Protein AF-A0A968XZF8-F1 (afdb_monomer_lite)

pLDDT: mean 87.98, std 11.6, range [47.78, 98.38]

Secondary structure (DSSP, 8-state):
---EEETTEEEEEE--S--HHHHHHHHHHHHHHHHHHHHHHHHHH-----TT--GGGS-IIIIIHHHHHHHHHHHHHHHHHHHHHHTTTT-EEEEEETTTTEEEEEESS--

Structure (mmCIF, N/CA/C/O backbone):
data_AF-A0A968XZF8-F1
#
_entry.id   AF-A0A968XZF8-F1
#
loop_
_atom_site.group_PDB
_atom_site.id
_atom_site.type_symbol
_atom_site.label_atom_id
_atom_site.label_alt_id
_atom_site.label_comp_id
_atom_site.label_asym_id
_atom_site.label_entity_id
_atom_site.label_seq_id
_atom_site.pdbx_PDB_ins_code
_atom_site.Cartn_x
_atom_site.Cartn_y
_atom_site.Cartn_z
_atom_site.occupancy
_atom_site.B_iso_or_equiv
_atom_site.auth_seq_id
_atom_site.auth_comp_id
_atom_site.auth_asym_id
_atom_site.auth_atom_id
_atom_site.pdbx_PDB_model_num
ATOM 1 N N . MET A 1 1 ? -23.980 0.559 12.474 1.00 47.78 1 MET A N 1
ATOM 2 C CA . MET A 1 1 ? -23.873 0.101 13.874 1.00 47.78 1 MET A CA 1
ATOM 3 C C . MET A 1 1 ? -24.925 -0.972 14.080 1.00 47.78 1 MET A C 1
ATOM 5 O O . MET A 1 1 ? -26.100 -0.645 14.123 1.00 47.78 1 MET A O 1
ATOM 9 N N . THR A 1 2 ? -24.533 -2.242 14.097 1.00 48.16 2 THR A N 1
ATOM 10 C CA . THR A 1 2 ? -25.429 -3.369 14.389 1.00 48.16 2 THR A CA 1
ATOM 11 C C . THR A 1 2 ? -25.289 -3.708 15.870 1.00 48.16 2 THR A C 1
ATOM 13 O O . THR A 1 2 ? -24.227 -4.148 16.298 1.00 48.16 2 THR A O 1
ATOM 16 N N . ALA A 1 3 ? -26.326 -3.436 16.661 1.00 53.56 3 ALA A N 1
ATOM 17 C CA . ALA A 1 3 ? -26.386 -3.824 18.067 1.00 53.56 3 ALA A CA 1
ATOM 18 C C . ALA A 1 3 ? -27.063 -5.196 18.173 1.00 53.56 3 ALA A C 1
ATOM 20 O O . ALA A 1 3 ? -28.163 -5.377 17.654 1.00 53.56 3 ALA A O 1
ATOM 21 N N . ILE A 1 4 ? -26.412 -6.156 18.829 1.00 58.09 4 ILE A N 1
ATOM 22 C CA . ILE A 1 4 ? -27.014 -7.447 19.177 1.00 58.09 4 ILE A CA 1
ATOM 23 C C . ILE A 1 4 ? -27.422 -7.345 20.646 1.00 58.09 4 ILE A C 1
ATOM 25 O O . ILE A 1 4 ? -26.563 -7.201 21.512 1.00 58.09 4 ILE A O 1
ATOM 29 N N . ALA A 1 5 ? -28.727 -7.365 20.918 1.00 49.59 5 ALA A N 1
ATOM 30 C CA . ALA A 1 5 ? -29.264 -7.318 22.272 1.00 49.59 5 ALA A CA 1
ATOM 31 C C . ALA A 1 5 ? -29.607 -8.740 22.732 1.00 49.59 5 ALA A C 1
ATOM 33 O O . ALA A 1 5 ? -30.680 -9.260 22.434 1.00 49.59 5 ALA A O 1
ATOM 34 N N . ALA A 1 6 ? -28.692 -9.366 23.466 1.00 55.41 6 ALA A N 1
ATOM 35 C CA . ALA A 1 6 ? -29.023 -10.469 24.358 1.00 55.41 6 ALA A CA 1
ATOM 36 C C . ALA A 1 6 ? -29.054 -9.872 25.771 1.00 55.41 6 ALA A C 1
ATOM 38 O O . ALA A 1 6 ? -28.068 -9.274 26.182 1.00 55.41 6 ALA A O 1
ATOM 39 N N . GLY A 1 7 ? -30.212 -9.934 26.442 1.00 59.50 7 GLY A N 1
ATOM 40 C CA . GLY A 1 7 ? -30.483 -9.480 27.819 1.00 59.50 7 GLY A CA 1
ATOM 41 C C . GLY A 1 7 ? -29.437 -8.577 28.495 1.00 59.50 7 GLY A C 1
ATOM 42 O O . GLY A 1 7 ? -28.403 -9.053 28.939 1.00 59.50 7 GLY A O 1
ATOM 43 N N . ARG A 1 8 ? -29.735 -7.275 28.634 1.00 76.06 8 ARG A N 1
ATOM 44 C CA . ARG A 1 8 ? -28.999 -6.281 29.460 1.00 76.06 8 ARG A CA 1
ATOM 45 C C . ARG A 1 8 ? -27.507 -6.043 29.145 1.00 76.06 8 ARG A C 1
ATOM 47 O O . ARG A 1 8 ? -26.910 -5.162 29.768 1.00 76.06 8 ARG A O 1
ATOM 54 N N . VAL A 1 9 ? -26.928 -6.728 28.158 1.00 81.88 9 VAL A N 1
ATOM 55 C CA . VAL A 1 9 ? -25.579 -6.464 27.638 1.00 81.88 9 VAL A CA 1
ATOM 56 C C . VAL A 1 9 ? -25.680 -5.842 26.245 1.00 81.88 9 VAL A C 1
ATOM 58 O O . VAL A 1 9 ? -26.258 -6.424 25.327 1.00 81.88 9 VAL A O 1
ATOM 61 N N . LEU A 1 10 ? -25.121 -4.642 26.080 1.00 86.62 10 LEU A N 1
ATOM 62 C CA . LEU A 1 10 ? -25.031 -3.949 24.796 1.00 86.62 10 LEU A CA 1
ATOM 63 C C . LEU A 1 10 ? -23.596 -4.032 24.279 1.00 86.62 10 LEU A C 1
ATOM 65 O O . LEU A 1 10 ? -22.688 -3.453 24.874 1.00 86.62 10 LEU A O 1
ATOM 69 N N . ARG A 1 11 ? -23.401 -4.695 23.137 1.00 86.50 11 ARG A N 1
ATOM 70 C CA . ARG A 1 11 ? -22.109 -4.750 22.446 1.00 86.50 11 ARG A CA 1
ATOM 71 C C . ARG A 1 11 ? -22.143 -3.934 21.157 1.00 86.50 11 ARG A C 1
ATOM 73 O O . ARG A 1 11 ? -22.991 -4.149 20.293 1.00 86.50 11 ARG A O 1
ATOM 80 N N . GLN A 1 12 ? -21.209 -2.999 21.035 1.00 87.50 12 GLN A N 1
ATOM 81 C CA . GLN A 1 12 ? -21.021 -2.142 19.869 1.00 87.50 12 GLN A CA 1
ATOM 82 C C . GLN A 1 12 ? -19.669 -2.441 19.226 1.00 87.50 12 GLN A C 1
ATOM 84 O O . GLN A 1 12 ? -18.626 -2.116 19.789 1.00 87.50 12 GLN A O 1
ATOM 89 N N . GLU A 1 13 ? -19.682 -3.036 18.038 1.00 88.12 13 GLU A N 1
ATOM 90 C CA . GLU A 1 13 ? -18.463 -3.280 17.265 1.00 88.12 13 GLU A CA 1
ATOM 91 C C . GLU A 1 13 ? -17.899 -1.965 16.700 1.00 88.12 13 GLU A C 1
ATOM 93 O O . GLU A 1 13 ? -18.623 -1.117 16.165 1.00 88.12 13 GLU A O 1
ATOM 98 N N . VAL A 1 14 ? -16.583 -1.808 16.800 1.00 88.25 14 VAL A N 1
ATOM 99 C CA . VAL A 1 14 ? -15.811 -0.680 16.280 1.00 88.25 14 VAL A CA 1
ATOM 100 C C . VAL A 1 14 ? -15.050 -1.154 15.050 1.00 88.25 14 VAL A C 1
ATOM 102 O O . VAL A 1 14 ? -14.181 -2.025 15.119 1.00 88.25 14 VAL A O 1
ATOM 105 N N . ILE A 1 15 ? -15.382 -0.564 13.901 1.00 86.69 15 ILE A N 1
ATOM 106 C CA . ILE A 1 15 ? -14.738 -0.891 12.628 1.00 86.69 15 ILE A CA 1
ATOM 107 C C . ILE A 1 15 ? -13.312 -0.333 12.631 1.00 86.69 15 ILE A C 1
ATOM 109 O O . ILE A 1 15 ? -13.107 0.888 12.626 1.00 86.69 15 ILE A O 1
ATOM 113 N N . GLY A 1 16 ? -12.347 -1.251 12.585 1.00 89.00 16 GLY A N 1
ATOM 114 C CA . GLY A 1 16 ? -10.922 -0.958 12.485 1.00 89.00 16 GLY A CA 1
ATOM 115 C C . GLY A 1 16 ? -10.485 -0.569 11.078 1.00 89.00 16 GLY A C 1
ATOM 116 O O . GLY A 1 16 ? -11.178 0.150 10.354 1.00 89.00 16 GLY A O 1
ATOM 117 N N . SER A 1 17 ? -9.319 -1.069 10.684 1.00 89.94 17 SER A N 1
ATOM 118 C CA . SER A 1 17 ? -8.696 -0.836 9.380 1.00 89.94 17 SER A CA 1
ATOM 119 C C . SER A 1 17 ? -9.395 -1.538 8.209 1.00 89.94 17 SER A C 1
ATOM 121 O O . SER A 1 17 ? -9.126 -1.186 7.062 1.00 89.94 17 SER A O 1
ATOM 123 N N . ARG A 1 18 ? -10.300 -2.498 8.445 1.00 91.38 18 ARG A N 1
ATOM 124 C CA . ARG A 1 18 ? -11.067 -3.197 7.391 1.00 91.38 18 ARG A CA 1
ATOM 125 C C . ARG A 1 18 ? -12.199 -2.333 6.823 1.00 91.38 18 ARG A C 1
ATOM 127 O O . ARG A 1 18 ? -13.377 -2.671 6.909 1.00 91.38 18 ARG A O 1
ATOM 134 N N . ARG A 1 19 ? -11.834 -1.186 6.257 1.00 92.69 19 ARG A N 1
ATOM 135 C CA . ARG A 1 19 ? -12.744 -0.246 5.592 1.00 92.69 19 ARG A CA 1
ATOM 136 C C . ARG A 1 19 ? -12.594 -0.355 4.086 1.00 92.69 19 ARG A C 1
ATOM 138 O O . ARG A 1 19 ? -11.488 -0.547 3.587 1.00 92.69 19 ARG A O 1
ATOM 145 N N . LEU A 1 20 ? -13.690 -0.131 3.363 1.00 92.12 20 LEU A N 1
ATOM 146 C CA . LEU A 1 20 ? -13.673 -0.070 1.898 1.00 92.12 20 LEU A CA 1
ATOM 147 C C . LEU A 1 20 ? -12.675 0.974 1.376 1.00 92.12 20 LEU A C 1
ATOM 149 O O . LEU A 1 20 ? -12.013 0.725 0.378 1.00 92.12 20 LEU A O 1
ATOM 153 N N . SER A 1 21 ? -12.500 2.095 2.087 1.00 93.88 21 SER A N 1
ATOM 154 C CA . SER A 1 21 ? -11.482 3.102 1.762 1.00 93.88 21 SER A CA 1
ATOM 155 C C . SER A 1 21 ? -10.064 2.528 1.788 1.00 93.88 21 SER A C 1
ATOM 157 O O . SER A 1 21 ? -9.273 2.798 0.892 1.00 93.88 21 SER A O 1
ATOM 159 N N . ASN A 1 22 ? -9.745 1.712 2.795 1.00 94.19 22 ASN A N 1
ATOM 160 C CA . ASN A 1 22 ? -8.420 1.117 2.944 1.00 94.19 22 ASN A CA 1
ATOM 161 C C . ASN A 1 22 ? -8.194 0.031 1.895 1.00 94.19 22 ASN A C 1
ATOM 163 O O . ASN A 1 22 ? -7.104 -0.046 1.338 1.00 94.19 22 ASN A O 1
ATOM 167 N N . LEU A 1 23 ? -9.233 -0.744 1.570 1.00 95.25 23 LEU A N 1
ATOM 168 C CA . LEU A 1 23 ? -9.180 -1.719 0.485 1.00 95.25 23 LEU A CA 1
ATOM 169 C C . LEU A 1 23 ? -8.939 -1.035 -0.865 1.00 95.25 23 LEU A C 1
ATOM 171 O O . LEU A 1 23 ? -8.064 -1.457 -1.617 1.00 95.25 23 LEU A O 1
ATOM 175 N N . PHE A 1 24 ? -9.677 0.039 -1.149 1.00 97.50 24 PHE A N 1
ATOM 176 C CA . PHE A 1 24 ? -9.514 0.821 -2.370 1.00 97.50 24 PHE A CA 1
ATOM 177 C C . PHE A 1 24 ? -8.075 1.328 -2.514 1.00 97.50 24 PHE A C 1
ATOM 179 O O . PHE A 1 24 ? -7.426 1.058 -3.524 1.00 97.50 24 PHE A O 1
ATOM 186 N N . TRP A 1 25 ? -7.544 1.989 -1.482 1.00 97.38 25 TRP A N 1
ATOM 187 C CA . TRP A 1 25 ? -6.175 2.501 -1.518 1.00 97.38 25 TRP A CA 1
ATOM 188 C C . TRP A 1 25 ? -5.129 1.390 -1.594 1.00 97.38 25 TRP A C 1
ATOM 190 O O . TRP A 1 25 ? -4.181 1.520 -2.364 1.00 97.38 25 TRP A O 1
ATOM 200 N N . ALA A 1 26 ? -5.305 0.280 -0.873 1.00 97.38 26 ALA A N 1
ATOM 201 C CA . ALA A 1 26 ? -4.392 -0.857 -0.957 1.00 97.38 26 ALA A CA 1
ATOM 202 C C . ALA A 1 26 ? -4.311 -1.405 -2.389 1.00 97.38 26 ALA A C 1
ATOM 204 O O . ALA A 1 26 ? -3.212 -1.615 -2.899 1.00 97.38 26 ALA A O 1
ATOM 205 N N . VAL A 1 27 ? -5.450 -1.566 -3.072 1.00 97.94 27 VAL A N 1
ATOM 206 C CA . VAL A 1 27 ? -5.495 -2.030 -4.468 1.00 97.94 27 VAL A CA 1
ATOM 207 C C . VAL A 1 27 ? -4.849 -1.017 -5.414 1.00 97.94 27 VAL A C 1
ATOM 209 O O . VAL A 1 27 ? -3.968 -1.391 -6.186 1.00 97.94 27 VAL A O 1
ATOM 212 N N . VAL A 1 28 ? -5.229 0.263 -5.331 1.00 98.12 28 VAL A N 1
ATOM 213 C CA . VAL A 1 28 ? -4.691 1.323 -6.205 1.00 98.12 28 VAL A CA 1
ATOM 214 C C . VAL A 1 28 ? -3.172 1.439 -6.068 1.00 98.12 28 VAL A C 1
ATOM 216 O O . VAL A 1 28 ? -2.462 1.453 -7.074 1.00 98.12 28 VAL A O 1
ATOM 219 N N . VAL A 1 29 ? -2.660 1.466 -4.835 1.00 98.12 29 VAL A N 1
ATOM 220 C CA . VAL A 1 29 ? -1.218 1.571 -4.570 1.00 98.12 29 VAL A CA 1
ATOM 221 C C . VAL A 1 29 ? -0.483 0.298 -4.999 1.00 98.12 29 VAL A C 1
ATOM 223 O O . VAL A 1 29 ? 0.613 0.398 -5.543 1.00 98.12 29 VAL A O 1
ATOM 226 N N . THR A 1 30 ? -1.087 -0.886 -4.838 1.00 98.25 30 THR A N 1
ATOM 227 C CA . THR A 1 30 ? -0.502 -2.152 -5.321 1.00 98.25 30 THR A CA 1
ATOM 228 C C . THR A 1 30 ? -0.339 -2.135 -6.841 1.00 98.25 30 THR A C 1
ATOM 230 O O . THR A 1 30 ? 0.751 -2.401 -7.346 1.00 98.25 30 THR A O 1
ATOM 233 N N . LEU A 1 31 ? -1.399 -1.786 -7.577 1.00 97.38 31 LEU A N 1
ATOM 234 C CA . LEU A 1 31 ? -1.371 -1.741 -9.042 1.00 97.38 31 LEU A CA 1
ATOM 235 C C . LEU A 1 31 ? -0.383 -0.687 -9.555 1.00 97.38 31 LEU A C 1
ATOM 237 O O . LEU A 1 31 ? 0.424 -0.981 -10.438 1.00 97.38 31 LEU A O 1
ATOM 241 N N . GLY A 1 32 ? -0.403 0.514 -8.970 1.00 96.38 32 GLY A N 1
ATOM 242 C CA . GLY A 1 32 ? 0.537 1.580 -9.314 1.00 96.38 32 GLY A CA 1
ATOM 243 C C . GLY A 1 32 ? 1.989 1.203 -9.013 1.00 96.38 32 GLY A C 1
ATOM 244 O O . GLY A 1 32 ? 2.862 1.394 -9.857 1.00 96.38 32 GLY A O 1
ATOM 245 N N . GLY A 1 33 ? 2.247 0.603 -7.847 1.00 97.56 33 GLY A N 1
ATOM 246 C CA . GLY A 1 33 ? 3.583 0.167 -7.441 1.00 97.56 33 GLY A CA 1
ATOM 247 C C . GLY A 1 33 ? 4.155 -0.927 -8.336 1.00 97.56 33 GLY A C 1
ATOM 248 O O . GLY A 1 33 ? 5.302 -0.818 -8.771 1.00 97.56 33 GLY A O 1
ATOM 249 N N . ILE A 1 34 ? 3.346 -1.931 -8.690 1.00 97.31 34 ILE A N 1
ATOM 250 C CA . ILE A 1 34 ? 3.731 -2.958 -9.669 1.00 97.31 34 ILE A CA 1
ATOM 251 C C . ILE A 1 34 ? 4.009 -2.311 -11.029 1.00 97.31 34 ILE A C 1
ATOM 253 O O . ILE A 1 34 ? 5.045 -2.588 -11.629 1.00 97.31 34 ILE A O 1
ATOM 257 N N . GLY A 1 35 ? 3.136 -1.416 -11.500 1.00 95.75 35 GLY A N 1
ATOM 258 C CA . GLY A 1 35 ? 3.316 -0.723 -12.776 1.00 95.75 35 GLY A CA 1
ATOM 259 C C . GLY A 1 35 ? 4.628 0.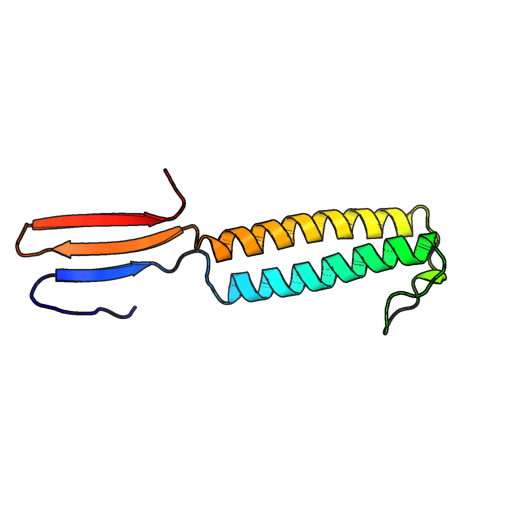064 -12.846 1.00 95.75 35 GLY A C 1
ATOM 260 O O . GLY A 1 35 ? 5.387 -0.078 -13.807 1.00 95.75 35 GLY A O 1
ATOM 261 N N . PHE A 1 36 ? 4.939 0.843 -11.809 1.00 95.81 36 PHE A N 1
ATOM 262 C CA . PHE A 1 36 ? 6.184 1.608 -11.725 1.00 95.81 36 PHE A CA 1
ATOM 263 C C . PHE A 1 36 ? 7.424 0.722 -11.595 1.00 95.81 36 PHE A C 1
ATOM 265 O O . PHE A 1 36 ? 8.417 0.967 -12.286 1.00 95.81 36 PHE A O 1
ATOM 272 N N . LEU A 1 37 ? 7.358 -0.348 -10.797 1.00 96.00 37 LEU A N 1
ATOM 273 C CA . LEU A 1 37 ? 8.463 -1.297 -10.678 1.00 96.00 37 LEU A CA 1
ATOM 274 C C . LEU A 1 37 ? 8.742 -1.992 -12.020 1.00 96.00 37 LEU A C 1
ATOM 276 O O . LEU A 1 37 ? 9.886 -2.016 -12.476 1.00 96.00 37 LEU A O 1
ATOM 280 N N . LEU A 1 38 ? 7.699 -2.495 -12.689 1.00 95.00 38 LEU A N 1
ATOM 281 C CA . LEU A 1 38 ? 7.815 -3.126 -14.006 1.00 95.00 38 LEU A CA 1
ATOM 282 C C . LEU A 1 38 ? 8.314 -2.144 -15.066 1.00 95.00 38 LEU A C 1
ATOM 284 O O . LEU A 1 38 ? 9.124 -2.534 -15.906 1.00 95.00 38 LEU A O 1
ATOM 288 N N . SER A 1 39 ? 7.896 -0.876 -15.022 1.00 94.06 39 SER A N 1
ATOM 289 C CA . SER A 1 39 ? 8.412 0.168 -15.916 1.00 94.06 39 SER A CA 1
ATOM 290 C C . SER A 1 39 ? 9.912 0.403 -15.710 1.00 94.06 39 SER A C 1
ATOM 292 O O . SER A 1 39 ? 10.650 0.518 -16.690 1.00 94.06 39 SER A O 1
ATOM 294 N N . GLY A 1 40 ? 10.378 0.455 -14.457 1.00 93.62 40 GLY A N 1
ATOM 295 C CA . GLY A 1 40 ? 11.800 0.595 -14.133 1.00 93.62 40 GLY A CA 1
ATOM 296 C C . GLY A 1 40 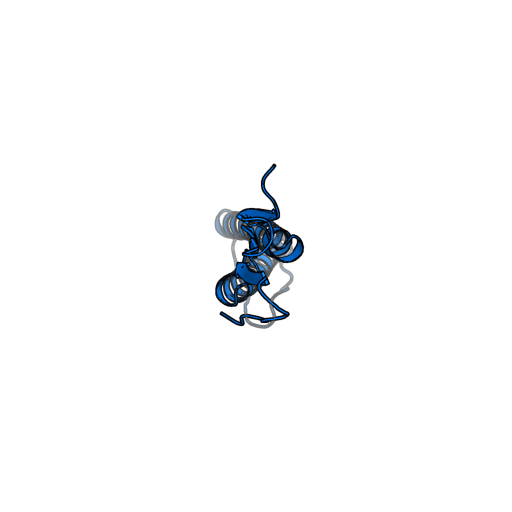? 12.627 -0.597 -14.624 1.00 93.62 40 GLY A C 1
ATOM 297 O O . GLY A 1 40 ? 13.637 -0.408 -15.304 1.00 93.62 40 GLY A O 1
ATOM 298 N N . ILE A 1 41 ? 12.157 -1.822 -14.359 1.00 93.31 41 ILE A N 1
ATOM 299 C CA . ILE A 1 41 ? 12.806 -3.063 -14.819 1.00 93.31 41 ILE A CA 1
ATOM 300 C C . ILE A 1 41 ? 12.847 -3.113 -16.349 1.00 93.31 41 ILE A C 1
ATOM 302 O O . ILE A 1 41 ? 13.903 -3.354 -16.928 1.00 93.31 41 ILE A O 1
ATOM 306 N N . SER A 1 42 ? 11.725 -2.830 -17.011 1.00 93.44 42 SER A N 1
ATOM 307 C CA . SER A 1 42 ? 11.624 -2.853 -18.475 1.00 93.44 42 SER A CA 1
ATOM 308 C C . SER A 1 42 ? 12.540 -1.825 -19.145 1.00 93.44 42 SER A C 1
ATOM 310 O O . SER A 1 42 ? 13.090 -2.079 -20.216 1.00 93.44 42 SER A O 1
ATOM 312 N N . SER A 1 43 ? 12.734 -0.660 -18.518 1.00 92.19 43 SER A N 1
ATOM 313 C CA . SER A 1 43 ? 13.647 0.371 -19.020 1.00 92.19 43 SER A CA 1
ATOM 314 C C . SER A 1 43 ? 15.115 -0.083 -18.989 1.00 92.19 43 SER A C 1
ATOM 316 O O . SER A 1 43 ? 15.877 0.295 -19.886 1.00 92.19 43 SER A O 1
ATOM 318 N N . TYR A 1 44 ? 15.489 -0.923 -18.014 1.00 90.81 44 TYR A N 1
ATOM 319 C CA . TYR A 1 44 ? 16.820 -1.529 -17.895 1.00 90.81 44 TYR A CA 1
ATOM 320 C C . TYR A 1 44 ? 17.013 -2.722 -18.841 1.00 90.81 44 TYR A C 1
ATOM 322 O O . TYR A 1 44 ? 17.988 -2.763 -19.586 1.00 90.81 44 TYR A O 1
ATOM 330 N N . THR A 1 45 ? 16.077 -3.676 -18.847 1.00 90.81 45 THR A N 1
ATOM 331 C CA . THR A 1 45 ? 16.194 -4.928 -19.620 1.00 90.81 45 THR A CA 1
ATOM 332 C C . THR A 1 45 ? 15.828 -4.775 -21.092 1.00 90.81 45 THR A C 1
ATOM 334 O O . THR A 1 45 ? 16.098 -5.675 -21.883 1.00 90.81 45 THR A O 1
ATOM 337 N N . LYS A 1 46 ? 15.185 -3.659 -21.463 1.00 89.44 46 LYS A N 1
ATOM 338 C CA . LYS A 1 46 ? 14.621 -3.408 -22.800 1.00 89.44 46 LYS A CA 1
ATOM 339 C C . LYS A 1 46 ? 13.580 -4.441 -23.243 1.00 89.44 46 LYS A C 1
ATOM 341 O O . LYS A 1 46 ? 13.246 -4.513 -24.422 1.00 89.44 46 LYS A O 1
ATOM 346 N N . VAL A 1 47 ? 12.999 -5.172 -22.292 1.00 88.44 47 VAL A N 1
ATOM 347 C CA . VAL A 1 47 ? 11.857 -6.070 -22.499 1.00 88.44 47 VAL A CA 1
ATOM 348 C C . VAL A 1 47 ? 10.588 -5.355 -22.062 1.00 88.44 47 VAL A C 1
ATOM 350 O O . VAL A 1 47 ? 10.554 -4.776 -20.981 1.00 88.44 47 VAL A O 1
ATOM 353 N N . ASN A 1 48 ? 9.536 -5.384 -22.882 1.00 90.19 48 ASN A N 1
ATOM 354 C CA . ASN A 1 48 ? 8.269 -4.772 -22.503 1.00 90.19 48 ASN A CA 1
ATOM 355 C C . ASN A 1 48 ? 7.472 -5.704 -21.578 1.00 90.19 48 ASN A C 1
ATOM 357 O O . ASN A 1 48 ? 6.901 -6.690 -22.036 1.00 90.19 48 ASN A O 1
ATOM 361 N N . LEU A 1 49 ? 7.436 -5.383 -20.283 1.00 87.31 49 LEU A N 1
ATOM 362 C CA . LEU A 1 49 ? 6.669 -6.133 -19.281 1.00 87.31 49 LEU A CA 1
ATOM 363 C C . LEU A 1 49 ? 5.252 -5.579 -19.064 1.00 87.31 49 LEU A C 1
ATOM 365 O O . LEU A 1 49 ? 4.482 -6.161 -18.301 1.00 87.31 49 LEU A O 1
ATOM 369 N N . LEU A 1 50 ? 4.906 -4.449 -19.688 1.00 89.00 50 LEU A N 1
ATOM 370 C CA . LEU A 1 50 ? 3.616 -3.789 -19.504 1.00 89.00 50 LEU A CA 1
ATOM 371 C C . LEU A 1 50 ? 2.714 -4.021 -20.727 1.00 89.00 50 LEU A C 1
ATOM 373 O O . LEU A 1 50 ? 3.101 -3.686 -21.843 1.00 89.00 50 LEU A O 1
ATOM 377 N N . PRO A 1 51 ? 1.479 -4.524 -20.545 1.00 79.56 51 PRO A N 1
ATOM 378 C CA . PRO A 1 51 ? 0.580 -4.816 -21.664 1.00 79.56 51 PRO A CA 1
ATOM 379 C C . PRO A 1 51 ? 0.063 -3.561 -22.385 1.00 79.56 51 PRO A C 1
ATOM 381 O O . PRO A 1 51 ? -0.269 -3.626 -23.563 1.00 79.56 51 PRO A O 1
ATOM 384 N N . PHE A 1 52 ? -0.001 -2.419 -21.692 1.00 80.31 52 PHE A N 1
ATOM 385 C CA . PHE A 1 52 ? -0.611 -1.180 -22.200 1.00 80.31 52 PHE A CA 1
ATOM 386 C C . PHE A 1 52 ? 0.367 0.004 -22.290 1.00 80.31 52 PHE A C 1
ATOM 388 O O . PHE A 1 52 ? -0.058 1.138 -22.495 1.00 80.31 52 PHE A O 1
ATOM 395 N N . ALA A 1 53 ? 1.670 -0.226 -22.111 1.00 82.44 53 ALA A N 1
ATOM 396 C CA . ALA A 1 53 ? 2.693 0.821 -22.151 1.00 82.44 53 ALA A CA 1
ATOM 397 C C . ALA A 1 53 ? 3.951 0.328 -22.874 1.00 82.44 53 ALA A C 1
ATOM 399 O O . ALA A 1 53 ? 4.127 -0.872 -23.056 1.00 82.44 53 ALA A O 1
ATOM 400 N N . ASN A 1 54 ? 4.839 1.248 -23.272 1.00 81.75 54 ASN A N 1
ATOM 401 C CA . ASN A 1 54 ? 6.119 0.905 -23.899 1.00 81.75 54 ASN A CA 1
ATOM 402 C C . ASN A 1 54 ? 7.327 1.485 -23.127 1.00 81.75 54 ASN A C 1
ATOM 404 O O . ASN A 1 54 ? 7.970 2.435 -23.580 1.00 81.75 54 ASN A O 1
ATOM 408 N N . PRO A 1 55 ? 7.643 0.939 -21.938 1.00 77.19 55 PRO A N 1
ATOM 409 C CA . PRO A 1 55 ? 8.744 1.397 -21.087 1.00 77.19 55 PRO A CA 1
ATOM 410 C C . PRO A 1 55 ? 10.146 1.080 -21.636 1.00 77.19 55 PRO A C 1
ATOM 412 O O . PRO A 1 55 ? 11.136 1.535 -21.066 1.00 77.19 55 PRO A O 1
ATOM 415 N N . THR A 1 56 ? 10.278 0.325 -22.731 1.00 75.38 56 THR A N 1
ATOM 416 C CA . THR A 1 56 ? 11.596 -0.003 -23.311 1.00 75.38 56 THR A CA 1
ATOM 417 C C . THR A 1 56 ? 12.252 1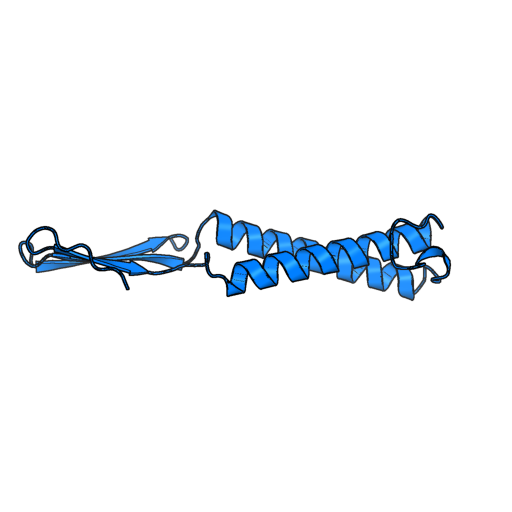.220 -23.962 1.00 75.38 56 THR A C 1
ATOM 419 O O . THR A 1 56 ? 13.480 1.354 -23.935 1.00 75.38 56 THR A O 1
ATOM 422 N N . VAL A 1 57 ? 11.431 2.156 -24.455 1.00 79.56 57 VAL A N 1
ATOM 423 C CA . VAL A 1 57 ? 11.845 3.450 -25.028 1.00 79.56 57 VAL A CA 1
ATOM 424 C C . VAL A 1 57 ? 12.382 4.404 -23.951 1.00 79.56 57 VAL A C 1
ATOM 426 O O . VAL A 1 57 ? 13.141 5.322 -24.251 1.00 79.56 57 VAL A O 1
ATOM 429 N N . LEU A 1 58 ? 12.041 4.173 -22.680 1.00 82.25 58 LEU A N 1
ATOM 430 C CA . LEU A 1 58 ? 12.471 5.010 -21.564 1.00 82.25 58 LEU A CA 1
ATOM 431 C C . LEU A 1 58 ? 13.988 4.899 -21.342 1.00 82.25 58 LEU A C 1
ATOM 433 O O . LEU A 1 58 ? 14.542 3.793 -21.263 1.00 82.25 58 LEU A O 1
ATOM 437 N N 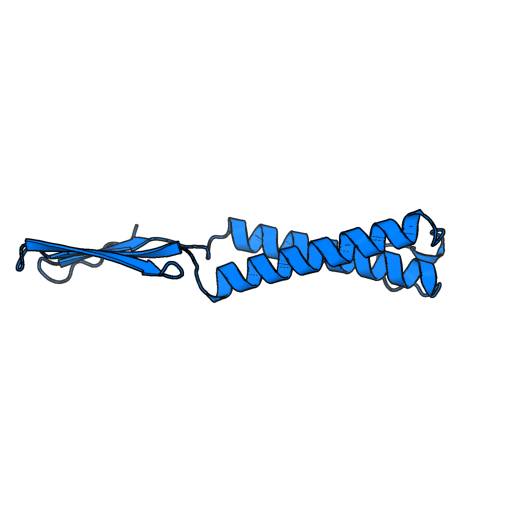. VAL A 1 59 ? 14.657 6.043 -21.174 1.00 85.19 59 VAL A N 1
ATOM 438 C CA . VAL A 1 59 ? 16.065 6.084 -20.761 1.00 85.19 59 VAL A CA 1
ATOM 439 C C . VAL A 1 59 ? 16.151 5.674 -19.290 1.00 85.19 59 VAL A C 1
ATOM 441 O O . VAL A 1 59 ? 15.499 6.269 -18.430 1.00 85.19 59 VAL A O 1
ATOM 444 N N . PHE A 1 60 ? 16.952 4.645 -18.996 1.00 84.19 60 PHE A N 1
ATOM 445 C CA . PHE A 1 60 ? 17.033 4.075 -17.648 1.00 84.19 60 PHE A CA 1
ATOM 446 C C . PHE A 1 60 ? 17.478 5.107 -16.608 1.00 84.19 60 PHE A C 1
ATOM 448 O O . PHE A 1 60 ? 16.888 5.197 -15.533 1.00 84.19 60 PHE A O 1
ATOM 455 N N . VAL A 1 61 ? 18.452 5.949 -16.955 1.00 89.38 61 VAL A N 1
ATOM 456 C CA . VAL A 1 61 ? 18.901 7.057 -16.107 1.00 89.38 61 VAL A CA 1
ATOM 457 C C . VAL A 1 61 ? 18.515 8.390 -16.753 1.00 89.38 61 VAL A C 1
ATOM 459 O O . VAL A 1 61 ? 18.868 8.608 -17.910 1.00 89.38 61 VAL A O 1
ATOM 462 N N . PRO A 1 62 ? 17.826 9.301 -16.041 1.00 88.19 62 PRO A N 1
ATOM 463 C CA . PRO A 1 62 ? 17.364 9.182 -14.651 1.00 88.19 62 PRO A CA 1
ATOM 464 C C . PRO A 1 62 ? 15.990 8.498 -14.504 1.00 88.19 62 PRO A C 1
ATOM 466 O O . PRO A 1 62 ? 15.629 8.061 -13.414 1.00 88.19 62 PRO A O 1
ATOM 469 N N . GLN A 1 63 ? 15.202 8.424 -15.579 1.00 89.94 63 GLN A N 1
ATOM 470 C CA . GLN A 1 63 ? 13.756 8.203 -15.494 1.00 89.94 63 GLN A CA 1
ATOM 471 C C . GLN A 1 63 ? 13.369 6.783 -15.053 1.00 89.94 63 GLN A C 1
ATOM 473 O O . GLN A 1 63 ? 12.478 6.624 -14.219 1.00 89.94 63 GLN A O 1
ATOM 478 N N . GLY A 1 64 ? 14.043 5.753 -15.570 1.00 92.25 64 GLY A N 1
ATOM 479 C CA . GLY A 1 64 ? 13.815 4.359 -15.170 1.00 92.25 64 GLY A CA 1
ATOM 480 C C . GLY A 1 64 ? 14.128 4.097 -13.693 1.00 92.25 64 GLY A C 1
ATOM 481 O O . GLY A 1 64 ? 13.345 3.429 -13.018 1.00 92.25 64 GLY A O 1
ATOM 482 N N . ILE A 1 65 ? 15.209 4.681 -13.164 1.00 94.12 65 ILE A N 1
ATOM 483 C CA . ILE A 1 65 ? 15.563 4.594 -11.735 1.00 94.12 65 ILE A CA 1
ATOM 484 C C . ILE A 1 65 ? 14.488 5.251 -10.867 1.00 94.12 65 ILE A C 1
ATOM 486 O O . ILE A 1 65 ? 14.066 4.665 -9.873 1.00 94.12 65 ILE A O 1
ATOM 490 N N . VAL A 1 66 ? 14.015 6.439 -11.251 1.00 95.94 66 VAL A N 1
ATOM 491 C CA . VAL A 1 66 ? 12.954 7.146 -10.516 1.00 95.94 66 VAL A CA 1
ATOM 492 C C . VAL A 1 66 ? 11.665 6.318 -10.480 1.00 95.94 66 VAL A C 1
ATOM 494 O O . VAL A 1 66 ? 11.059 6.178 -9.418 1.00 95.94 66 VAL A O 1
ATOM 497 N N . MET A 1 67 ? 11.279 5.706 -11.604 1.00 95.00 67 MET A N 1
ATOM 498 C CA . MET A 1 67 ? 10.128 4.795 -11.656 1.00 95.00 67 MET A CA 1
ATOM 499 C C . MET A 1 67 ? 10.335 3.570 -10.760 1.00 95.00 67 MET A C 1
ATOM 501 O O . MET A 1 67 ? 9.452 3.226 -9.979 1.00 95.00 67 MET A O 1
ATOM 505 N N . GLY A 1 68 ? 11.518 2.952 -10.797 1.00 95.19 68 GLY A N 1
ATOM 506 C CA . GLY A 1 68 ? 11.851 1.834 -9.912 1.00 95.19 68 GLY A CA 1
ATOM 507 C C . GLY A 1 68 ? 11.765 2.210 -8.429 1.00 95.19 68 GLY A C 1
ATOM 508 O O . GLY A 1 68 ? 11.146 1.488 -7.650 1.00 95.19 68 GLY A O 1
ATOM 509 N N . PHE A 1 69 ? 12.313 3.366 -8.044 1.00 96.94 69 PHE A N 1
ATOM 510 C CA . PHE A 1 69 ? 12.263 3.872 -6.671 1.00 96.94 69 PHE A CA 1
ATOM 511 C C . PHE A 1 69 ? 10.823 4.094 -6.192 1.00 96.94 69 PHE A C 1
ATOM 513 O O . PHE A 1 69 ? 10.439 3.579 -5.138 1.00 96.94 69 PHE A O 1
ATOM 520 N N . TYR A 1 70 ? 10.002 4.794 -6.983 1.00 96.50 70 TYR A N 1
ATOM 521 C CA . TYR A 1 70 ? 8.589 4.983 -6.650 1.00 96.50 70 TYR A CA 1
ATOM 522 C C . TYR A 1 70 ? 7.815 3.662 -6.615 1.00 96.50 70 TYR A C 1
ATOM 524 O O . TYR A 1 70 ? 6.945 3.497 -5.761 1.00 96.50 70 TYR A O 1
ATOM 532 N N . GLY A 1 71 ? 8.156 2.702 -7.478 1.00 97.69 71 GLY A N 1
ATOM 533 C CA . GLY A 1 71 ? 7.592 1.353 -7.455 1.00 97.69 71 GLY A CA 1
ATOM 534 C C . GLY A 1 71 ? 7.875 0.618 -6.146 1.00 97.69 71 GLY A C 1
ATOM 535 O O . GLY A 1 71 ? 6.949 0.109 -5.516 1.00 97.69 71 GLY A O 1
ATOM 536 N N . VAL A 1 72 ? 9.130 0.622 -5.683 1.00 98.19 72 VAL A N 1
ATOM 537 C CA . VAL A 1 72 ? 9.513 0.009 -4.398 1.00 98.19 72 VAL A CA 1
ATOM 538 C C . VAL A 1 72 ? 8.797 0.686 -3.229 1.00 98.19 72 VAL A C 1
ATOM 540 O O . VAL A 1 72 ? 8.201 -0.002 -2.399 1.00 98.19 72 VAL A O 1
ATOM 543 N N . ALA A 1 73 ? 8.797 2.020 -3.175 1.00 98.31 73 ALA A N 1
ATOM 544 C CA . ALA A 1 73 ? 8.115 2.765 -2.117 1.00 98.31 73 ALA A CA 1
ATOM 545 C C . ALA A 1 73 ? 6.604 2.462 -2.079 1.00 98.31 73 ALA A C 1
ATOM 547 O O . ALA A 1 73 ? 6.038 2.233 -1.008 1.00 98.31 73 ALA A O 1
ATOM 548 N N . ALA A 1 74 ? 5.959 2.391 -3.246 1.00 98.25 74 ALA A N 1
ATOM 549 C CA . ALA A 1 74 ? 4.551 2.034 -3.360 1.00 98.25 74 ALA A CA 1
ATOM 550 C C . ALA A 1 74 ? 4.277 0.583 -2.933 1.00 98.25 74 ALA A C 1
ATOM 552 O O . ALA A 1 74 ? 3.303 0.342 -2.228 1.00 98.25 74 ALA A O 1
ATOM 553 N N . ILE A 1 75 ? 5.134 -0.383 -3.279 1.00 98.38 75 ILE A N 1
ATOM 554 C CA . ILE A 1 75 ? 4.978 -1.784 -2.843 1.00 98.38 75 ILE A CA 1
ATOM 555 C C . ILE A 1 75 ? 5.120 -1.914 -1.323 1.00 98.38 75 ILE A C 1
ATOM 557 O O . ILE A 1 75 ? 4.348 -2.642 -0.694 1.00 98.38 75 ILE A O 1
ATOM 561 N N . LEU A 1 76 ? 6.059 -1.185 -0.714 1.00 98.38 76 LEU A N 1
ATOM 562 C CA . LEU A 1 76 ? 6.203 -1.140 0.744 1.00 98.38 76 LEU A CA 1
ATOM 563 C C . LEU A 1 76 ? 4.947 -0.561 1.405 1.00 98.38 76 LEU A C 1
ATOM 565 O O . LEU A 1 76 ? 4.412 -1.158 2.341 1.00 98.38 76 LEU A O 1
ATOM 569 N N . LEU A 1 77 ? 4.428 0.551 0.876 1.00 97.94 77 LEU A N 1
ATOM 570 C CA . LEU A 1 77 ? 3.187 1.156 1.360 1.00 97.94 77 LEU A CA 1
ATOM 571 C C . LEU A 1 77 ? 1.981 0.221 1.180 1.00 97.94 77 LEU A C 1
ATOM 573 O O . LEU A 1 77 ? 1.184 0.061 2.101 1.00 97.94 77 LEU A O 1
ATOM 577 N N . ALA A 1 78 ? 1.854 -0.430 0.024 1.00 98.06 78 ALA A N 1
ATOM 578 C CA . ALA A 1 78 ? 0.799 -1.403 -0.236 1.00 98.06 78 ALA A CA 1
ATOM 579 C C . ALA A 1 78 ? 0.865 -2.566 0.759 1.00 98.06 78 ALA A C 1
ATOM 581 O O . ALA A 1 78 ? -0.146 -2.907 1.370 1.00 98.06 78 ALA A O 1
ATOM 582 N N . THR A 1 79 ? 2.056 -3.131 0.975 1.00 97.69 79 THR A N 1
ATOM 583 C CA . THR A 1 79 ? 2.279 -4.209 1.950 1.00 97.69 79 THR A CA 1
ATOM 584 C C . THR A 1 79 ? 1.847 -3.774 3.346 1.00 97.69 79 THR A C 1
ATOM 586 O O . THR A 1 79 ? 1.114 -4.496 4.019 1.00 97.69 79 THR A O 1
ATOM 589 N N . PHE A 1 80 ? 2.219 -2.562 3.760 1.00 96.50 80 PHE A N 1
ATOM 590 C CA . PHE A 1 80 ? 1.785 -1.995 5.032 1.00 96.50 80 PHE A CA 1
ATOM 591 C C . PHE A 1 80 ? 0.253 -1.879 5.140 1.00 96.50 80 PHE A C 1
ATOM 593 O O . PHE A 1 80 ? -0.321 -2.281 6.153 1.00 96.50 80 PHE A O 1
ATOM 600 N N . LEU A 1 81 ? -0.431 -1.398 4.097 1.00 96.12 81 LEU A N 1
ATOM 601 C CA . LEU A 1 81 ? -1.897 -1.299 4.078 1.00 96.12 81 LEU A CA 1
ATOM 602 C C . LEU A 1 81 ? -2.575 -2.676 4.149 1.00 96.12 81 LEU A C 1
ATOM 604 O O . LEU A 1 81 ? -3.546 -2.848 4.892 1.00 96.12 81 LEU A O 1
ATOM 608 N N . TRP A 1 82 ? -2.054 -3.668 3.424 1.00 97.19 82 TRP A N 1
ATOM 609 C CA . TRP A 1 82 ? -2.548 -5.044 3.489 1.00 97.19 82 TRP A CA 1
ATOM 610 C C . TRP A 1 82 ? -2.370 -5.645 4.883 1.00 97.19 82 TRP A C 1
ATOM 612 O O . TRP A 1 82 ? -3.311 -6.244 5.402 1.00 97.19 82 TRP A O 1
ATOM 622 N N . LEU A 1 83 ? -1.219 -5.428 5.523 1.00 95.31 83 LEU A N 1
ATOM 623 C CA . LEU A 1 83 ? -0.955 -5.881 6.891 1.00 95.31 83 LEU A CA 1
ATOM 624 C C . LEU A 1 83 ? -1.880 -5.210 7.913 1.00 95.31 83 LEU A C 1
ATOM 626 O O . LEU A 1 83 ? -2.475 -5.897 8.748 1.00 95.31 83 LEU A O 1
ATOM 630 N N . LEU A 1 84 ? -2.079 -3.891 7.809 1.00 93.69 84 LEU A N 1
ATOM 631 C CA . LEU A 1 84 ? -3.034 -3.166 8.650 1.00 93.69 84 LEU A CA 1
ATOM 632 C C . LEU A 1 84 ? -4.431 -3.783 8.560 1.00 93.69 84 LEU A C 1
ATOM 634 O O . LEU A 1 84 ? -5.075 -3.978 9.594 1.00 93.69 84 LEU A O 1
ATOM 638 N N . MET A 1 85 ? -4.905 -4.094 7.350 1.00 94.06 85 MET A N 1
ATOM 639 C CA . MET A 1 85 ? -6.214 -4.723 7.131 1.00 94.06 85 MET A CA 1
ATOM 640 C C . MET A 1 85 ? -6.263 -6.182 7.600 1.00 94.06 85 MET A C 1
ATOM 642 O O . MET A 1 85 ? -7.263 -6.593 8.202 1.00 94.06 85 MET A O 1
ATOM 646 N N . ALA A 1 86 ? -5.200 -6.957 7.365 1.00 92.69 86 ALA A N 1
ATOM 647 C CA . ALA A 1 86 ? -5.097 -8.352 7.785 1.00 92.69 86 ALA A CA 1
ATOM 648 C C . ALA A 1 86 ? -5.270 -8.471 9.304 1.00 92.69 86 ALA A C 1
ATOM 650 O O . ALA A 1 86 ? -6.145 -9.209 9.769 1.00 92.69 86 ALA A O 1
ATOM 651 N N . TRP A 1 87 ? -4.540 -7.650 10.063 1.00 91.94 87 TRP A N 1
ATOM 652 C CA . TRP A 1 87 ? -4.618 -7.594 11.524 1.00 91.94 87 TRP A CA 1
ATOM 653 C C . TRP A 1 87 ? -5.800 -6.787 12.073 1.00 91.94 87 TRP A C 1
ATOM 655 O O . TRP A 1 87 ? -5.968 -6.722 13.288 1.00 91.94 87 TRP A O 1
ATOM 665 N N . ASN A 1 88 ? -6.630 -6.196 11.204 1.00 91.38 88 ASN A N 1
ATOM 666 C CA . ASN A 1 88 ? -7.761 -5.342 11.580 1.00 91.38 88 ASN A CA 1
ATOM 667 C C . ASN A 1 88 ? -7.390 -4.295 12.649 1.00 91.38 88 ASN A C 1
ATOM 669 O O . ASN A 1 88 ? -8.126 -4.090 13.618 1.00 91.38 88 ASN A O 1
ATOM 673 N N . VAL A 1 89 ? -6.220 -3.668 12.497 1.00 91.50 89 VAL A N 1
ATOM 674 C CA . VAL A 1 89 ? -5.683 -2.710 13.472 1.00 91.50 89 VAL A CA 1
ATOM 675 C C . VAL A 1 89 ? -6.694 -1.589 13.733 1.00 91.50 89 VAL A C 1
ATOM 677 O O . VAL A 1 89 ? -7.311 -1.057 12.807 1.00 91.50 89 VAL A O 1
ATOM 680 N N . GLY A 1 90 ? -6.896 -1.258 15.008 1.00 88.69 90 GLY A N 1
ATOM 681 C CA . GLY A 1 90 ? -7.891 -0.292 15.474 1.00 88.69 90 GLY A CA 1
ATOM 682 C C . GLY A 1 90 ? -9.323 -0.831 15.551 1.00 88.69 90 GLY A C 1
ATOM 683 O O . GLY A 1 90 ? -10.227 -0.084 15.920 1.00 88.69 90 GLY A O 1
ATOM 684 N N . GLY A 1 91 ? -9.551 -2.102 15.204 1.00 91.25 91 GLY A N 1
ATOM 685 C CA . GLY A 1 91 ? -10.836 -2.772 15.405 1.00 91.25 91 GLY A CA 1
ATOM 686 C C . GLY A 1 91 ? -11.091 -3.070 16.877 1.00 91.25 91 GLY A C 1
ATOM 687 O O . GLY A 1 91 ? -10.195 -2.957 17.706 1.00 91.25 91 GLY A O 1
ATOM 688 N N . GLY A 1 92 ? -12.308 -3.454 17.232 1.00 91.12 92 GLY A N 1
ATOM 689 C CA . GLY A 1 92 ? -12.621 -3.870 18.595 1.00 91.12 92 GLY A CA 1
ATOM 690 C C . GLY A 1 92 ? -14.094 -3.703 18.899 1.00 91.12 92 GLY A C 1
ATOM 691 O O . GLY A 1 92 ? -14.907 -3.636 17.986 1.00 91.12 92 GLY A O 1
ATOM 692 N N . TYR A 1 93 ? -14.439 -3.603 20.175 1.00 90.88 93 TYR A N 1
ATOM 693 C CA . TYR A 1 93 ? -15.823 -3.433 20.596 1.00 90.88 93 TYR A CA 1
ATOM 694 C C . TYR A 1 93 ? -15.906 -2.640 21.898 1.00 90.88 93 TYR A C 1
ATOM 696 O O . TYR A 1 93 ? -14.951 -2.572 22.674 1.00 90.88 93 TYR A O 1
ATOM 704 N N . ASN A 1 94 ? -17.057 -2.015 22.109 1.00 91.38 94 ASN A N 1
ATOM 705 C CA . ASN A 1 94 ? -17.460 -1.456 23.389 1.00 91.38 94 ASN A CA 1
ATOM 706 C C . ASN A 1 94 ? -18.574 -2.344 23.940 1.00 91.38 94 ASN A C 1
ATOM 708 O O . ASN A 1 94 ? -19.587 -2.546 23.268 1.00 91.38 94 ASN A O 1
ATOM 712 N N . GLU A 1 95 ? -18.388 -2.876 25.138 1.00 90.31 95 GLU A N 1
ATOM 713 C CA . GLU A 1 95 ? -19.392 -3.662 25.844 1.00 90.31 95 GLU A CA 1
ATOM 714 C C . GLU A 1 95 ? -19.876 -2.891 27.072 1.00 90.31 95 GLU A C 1
ATOM 716 O O . GLU A 1 95 ? -19.076 -2.422 27.885 1.00 90.31 95 GLU A O 1
ATOM 721 N N . PHE A 1 96 ? -21.193 -2.758 27.188 1.00 88.94 96 PHE A N 1
ATOM 722 C CA . PHE A 1 96 ? -21.869 -2.128 28.312 1.00 88.94 96 PHE A CA 1
ATOM 723 C C . PHE A 1 96 ? -22.741 -3.180 28.987 1.00 88.94 96 PHE A C 1
ATOM 725 O O . PHE A 1 96 ? -23.729 -3.640 28.408 1.00 88.94 96 PHE A O 1
ATOM 732 N N . ASN A 1 97 ? -22.371 -3.572 30.202 1.00 87.38 97 ASN A N 1
ATOM 733 C CA . ASN A 1 97 ? -23.092 -4.579 30.961 1.00 87.38 97 ASN A CA 1
ATOM 734 C C . ASN A 1 97 ? -23.872 -3.907 32.100 1.00 87.38 97 ASN A C 1
ATOM 736 O O . ASN A 1 97 ? -23.291 -3.480 33.100 1.00 87.38 97 ASN A O 1
ATOM 740 N N . HIS A 1 98 ? -25.198 -3.829 31.957 1.00 81.44 98 HIS A N 1
ATOM 741 C CA . HIS A 1 98 ? -26.067 -3.232 32.975 1.00 81.44 98 HIS A CA 1
ATOM 742 C C . HIS A 1 98 ? -26.239 -4.106 34.225 1.00 81.44 98 HIS A C 1
ATOM 744 O O . HIS A 1 98 ? -26.648 -3.592 35.261 1.00 81.44 98 HIS A O 1
ATOM 750 N N . GLU A 1 99 ? -25.934 -5.402 34.155 1.00 81.38 99 GLU A N 1
ATOM 751 C CA . GLU A 1 99 ? -26.048 -6.318 35.297 1.00 81.38 99 GLU A CA 1
ATOM 752 C C . GLU A 1 99 ? -24.847 -6.213 36.237 1.00 81.38 99 GLU A C 1
ATOM 754 O O . GLU A 1 99 ? -25.003 -6.254 37.453 1.00 81.38 99 GLU A O 1
ATOM 759 N N . THR A 1 100 ? -23.646 -6.046 35.680 1.00 83.06 100 THR A N 1
ATOM 760 C CA . THR A 1 100 ? -22.405 -5.906 36.461 1.00 83.06 100 THR A CA 1
ATOM 761 C C . THR A 1 100 ? -21.979 -4.452 36.665 1.00 83.06 100 THR A C 1
ATOM 763 O O . THR A 1 100 ? -21.040 -4.197 37.418 1.00 83.06 100 THR A O 1
ATOM 766 N N . GLY A 1 101 ? -22.633 -3.499 35.990 1.00 84.25 101 GLY A N 1
ATOM 767 C CA . GLY A 1 101 ? -22.268 -2.079 36.002 1.00 84.25 101 GLY A CA 1
ATOM 768 C C . GLY A 1 101 ? -20.915 -1.783 35.342 1.00 84.25 101 GLY A C 1
ATOM 769 O O . GLY A 1 101 ? -20.352 -0.711 35.556 1.00 84.25 101 GLY A O 1
ATOM 770 N N . LYS A 1 102 ? -20.362 -2.730 34.574 1.00 88.50 102 LYS A N 1
ATOM 771 C CA . LYS A 1 102 ? -19.029 -2.622 33.967 1.00 88.50 102 LYS A CA 1
ATOM 772 C C . LYS A 1 102 ? -19.103 -2.152 32.519 1.00 88.50 102 LYS A C 1
ATOM 774 O O . LYS A 1 102 ? -19.996 -2.533 31.761 1.00 88.50 102 LYS A O 1
ATOM 779 N N . ILE A 1 103 ? -18.104 -1.358 32.143 1.00 89.69 103 ILE A N 1
ATOM 780 C CA . ILE A 1 103 ? -17.848 -0.928 30.769 1.00 89.69 103 ILE A CA 1
ATOM 781 C C . ILE A 1 103 ? -16.513 -1.531 30.342 1.00 89.69 103 ILE A C 1
ATOM 783 O O . ILE A 1 103 ? -15.497 -1.331 31.012 1.00 89.69 103 ILE A O 1
ATOM 787 N N . THR A 1 104 ? -16.506 -2.255 29.228 1.00 88.62 104 THR A N 1
ATOM 788 C CA . THR A 1 104 ? -15.292 -2.834 28.648 1.00 88.62 104 THR A CA 1
ATOM 789 C C . THR A 1 104 ? -15.049 -2.227 27.276 1.00 88.62 104 THR A C 1
ATOM 791 O O . THR A 1 104 ? -15.892 -2.300 26.384 1.00 88.62 104 THR A O 1
ATOM 794 N N . ILE A 1 105 ? -13.877 -1.617 27.107 1.00 90.06 105 ILE A N 1
ATOM 795 C CA . ILE A 1 105 ? -13.430 -1.046 25.838 1.00 90.06 105 ILE A CA 1
ATOM 796 C C . ILE A 1 105 ? -12.261 -1.893 25.361 1.00 90.06 105 ILE A C 1
ATOM 798 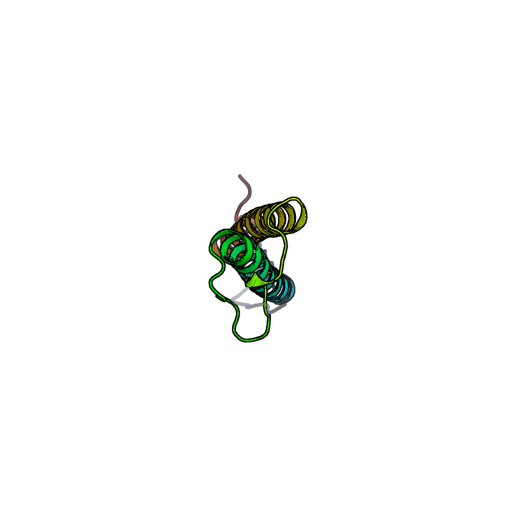O O . ILE A 1 105 ? -11.181 -1.852 25.944 1.00 90.06 105 ILE A O 1
ATOM 802 N N . PHE A 1 106 ? -12.481 -2.660 24.298 1.00 88.94 106 PHE A N 1
ATOM 803 C CA . PHE A 1 106 ? -11.437 -3.459 23.673 1.00 88.94 106 PHE A CA 1
ATOM 804 C C . PHE A 1 106 ? -11.003 -2.825 22.353 1.00 88.94 106 PHE A C 1
ATOM 806 O O . PHE A 1 106 ? -11.843 -2.397 21.550 1.00 88.94 106 PHE A O 1
ATOM 813 N N . ARG A 1 107 ? -9.692 -2.779 22.112 1.00 89.31 107 ARG A N 1
ATOM 814 C CA . ARG A 1 107 ? -9.086 -2.330 20.854 1.00 89.31 107 ARG A CA 1
ATOM 815 C C . ARG A 1 107 ? -8.004 -3.320 20.435 1.00 89.31 107 ARG A C 1
ATOM 817 O O . ARG A 1 107 ? -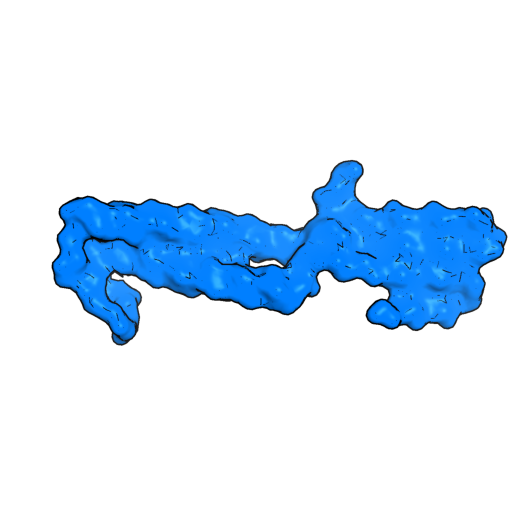7.181 -3.734 21.237 1.00 89.31 107 ARG A O 1
ATOM 824 N N . GLN A 1 108 ? -8.022 -3.697 19.168 1.00 83.38 108 GLN A N 1
ATOM 825 C CA . GLN A 1 108 ? -7.119 -4.648 18.544 1.00 83.38 108 GLN A CA 1
ATOM 826 C C . GLN A 1 108 ? -5.964 -3.894 17.879 1.00 83.38 108 GLN A C 1
ATOM 828 O O . GLN A 1 108 ? -6.188 -2.934 17.142 1.00 83.38 108 GLN A O 1
ATOM 833 N N . GLY A 1 109 ? -4.728 -4.343 18.104 1.00 75.69 109 GLY A N 1
ATOM 834 C CA . GLY A 1 109 ? -3.533 -3.770 17.470 1.00 75.69 109 GLY A CA 1
ATOM 835 C C . GLY A 1 109 ? -2.886 -2.595 18.213 1.00 75.69 109 GLY A C 1
ATOM 836 O O . GLY A 1 109 ? -1.992 -1.968 17.655 1.00 75.69 109 GLY A O 1
ATOM 837 N N . TYR A 1 110 ? -3.300 -2.326 19.452 1.00 62.81 110 TYR A N 1
ATOM 838 C CA . TYR A 1 110 ? -2.595 -1.459 20.401 1.00 62.81 110 TYR A CA 1
ATOM 839 C C . TYR A 1 110 ? -2.280 -2.290 21.662 1.00 62.81 110 TYR A C 1
ATOM 841 O O . TYR A 1 110 ? -3.140 -3.096 22.030 1.00 62.81 110 TYR A O 1
ATOM 849 N N . PRO A 1 111 ? -1.074 -2.183 22.260 1.00 53.16 111 PRO A N 1
ATOM 850 C CA . PRO A 1 111 ? -0.770 -2.812 23.547 1.00 53.16 111 PRO A CA 1
ATOM 851 C C . PRO A 1 111 ? -1.612 -2.227 24.687 1.00 53.16 111 PRO A C 1
ATOM 853 O O . PRO A 1 111 ? -2.011 -1.042 24.585 1.00 53.16 111 PRO A O 1
#

Sequence (111 aa):
MTAIAAGRVLRQEVIGSRRLSNLFWAVVVTLGGIGFLLSGISSYTKVNLLPFANPTVLVFVPQGIVMGFYGVAAILLATFLWLLMAWNVGGGYNEFNHETGKITIFRQGYP

Radius of gyration: 22.49 Å; chains: 1; bounding box: 49×20×62 Å

Foldseek 3Di:
DDWDDDDQKTKFKDQFLQDPVLVVLLVVLLVQLVVLLQLLVCCVVVDRPDPPDRSSPPNNPPRSVVSNVSSVVSNVVSVVSVVCNVQSFQIDMWMQHPVVRDIDTDGTNDD